Protein AF-A0A953VYT0-F1 (afdb_monomer_lite)

pLDDT: mean 89.46, std 11.19, range [46.03, 98.38]

Foldseek 3Di:
DDDDDDPPDPPDCPDPVVVCCVVCVVVVVCCVVVVCCVPPVVVVVVVVVVVLVVLLVVLVVLLVQLLVLLVQLLVLLVQLLVLVVVVVVHPDDPVSVVVNVVSVVSNVVSVVSNVVSLVVSVVRADPVLNVLSVVVVVVVVVQVPDDSVPHDDSVVSVVSSVSNSVRSVVRSVVSD

Radius of gyration: 32.94 Å; chains: 1; bounding box: 68×36×97 Å

Structure (mmCIF, N/CA/C/O backbone):
data_AF-A0A953VYT0-F1
#
_entry.id   AF-A0A953VYT0-F1
#
loop_
_atom_site.group_PDB
_atom_site.id
_atom_site.type_symbol
_atom_site.label_atom_id
_atom_site.label_alt_id
_atom_site.label_comp_id
_atom_site.label_asym_id
_atom_site.label_entity_id
_atom_site.label_seq_id
_atom_site.pdbx_PDB_ins_code
_atom_site.Cartn_x
_atom_site.Cartn_y
_atom_site.Cartn_z
_atom_site.occupancy
_atom_site.B_iso_or_equiv
_atom_site.auth_seq_id
_atom_site.auth_comp_id
_atom_site.auth_asym_id
_atom_site.auth_atom_id
_atom_site.pdbx_PDB_model_num
ATOM 1 N N . MET A 1 1 ? 36.308 -25.603 -60.222 1.00 51.22 1 MET A N 1
ATOM 2 C CA . MET A 1 1 ? 37.208 -24.746 -59.423 1.00 51.22 1 MET A CA 1
ATOM 3 C C . MET A 1 1 ? 37.710 -23.611 -60.312 1.00 51.22 1 MET A C 1
ATOM 5 O O . MET A 1 1 ? 38.789 -23.740 -60.851 1.00 51.22 1 MET A O 1
ATOM 9 N N . LEU A 1 2 ? 36.908 -22.563 -60.542 1.00 47.50 2 LEU A N 1
ATOM 10 C CA . LEU A 1 2 ? 37.301 -21.334 -61.260 1.00 47.50 2 LEU A CA 1
ATOM 11 C C . LEU A 1 2 ? 36.278 -20.230 -60.933 1.00 47.50 2 LEU A C 1
ATOM 13 O O . LEU A 1 2 ? 35.303 -20.047 -61.650 1.00 47.50 2 LEU A O 1
ATOM 17 N N . LEU A 1 3 ? 36.463 -19.558 -59.799 1.00 46.03 3 LEU A N 1
ATOM 18 C CA . LEU A 1 3 ? 35.840 -18.264 -59.494 1.00 46.03 3 LEU A CA 1
ATOM 19 C C . LEU A 1 3 ? 36.667 -17.585 -58.389 1.00 46.03 3 LEU A C 1
ATOM 21 O O . LEU A 1 3 ? 36.334 -17.677 -57.211 1.00 46.03 3 LEU A O 1
ATOM 25 N N . PRO A 1 4 ? 37.829 -17.022 -58.762 1.00 52.03 4 PRO A N 1
ATOM 26 C CA . PRO A 1 4 ? 38.182 -15.709 -58.226 1.00 52.03 4 PRO A CA 1
ATOM 27 C C . PRO A 1 4 ? 38.984 -14.901 -59.260 1.00 52.03 4 PRO A C 1
ATOM 29 O O . PRO A 1 4 ? 40.194 -15.070 -59.343 1.00 52.03 4 PRO A O 1
ATOM 32 N N . LEU A 1 5 ? 38.352 -14.061 -60.093 1.00 49.97 5 LEU A N 1
ATOM 33 C CA . LEU A 1 5 ? 39.139 -13.141 -60.943 1.00 49.97 5 LEU A CA 1
ATOM 34 C C . LEU A 1 5 ? 38.396 -11.919 -61.512 1.00 49.97 5 LEU A C 1
ATOM 36 O O . LEU A 1 5 ? 38.852 -11.340 -62.489 1.00 49.97 5 LEU A O 1
ATOM 40 N N . ILE A 1 6 ? 37.255 -11.512 -60.942 1.00 55.00 6 ILE A N 1
ATOM 41 C CA . ILE A 1 6 ? 36.493 -10.351 -61.462 1.00 55.00 6 ILE A CA 1
ATOM 42 C C . ILE A 1 6 ? 36.450 -9.171 -60.470 1.00 55.00 6 ILE A C 1
ATOM 44 O O . ILE A 1 6 ? 35.968 -8.100 -60.815 1.00 55.00 6 ILE A O 1
ATOM 48 N N . LEU A 1 7 ? 37.010 -9.298 -59.262 1.00 54.09 7 LEU A N 1
ATOM 49 C CA . LEU A 1 7 ? 36.904 -8.242 -58.241 1.00 54.09 7 LEU A CA 1
ATOM 50 C C . LEU A 1 7 ? 38.126 -7.317 -58.091 1.00 54.09 7 LEU A C 1
ATOM 52 O O . LEU A 1 7 ? 38.018 -6.349 -57.348 1.00 54.09 7 LEU A O 1
ATOM 56 N N . ASP A 1 8 ? 39.225 -7.537 -58.822 1.00 53.19 8 ASP A N 1
ATOM 57 C CA . ASP A 1 8 ? 40.474 -6.768 -58.630 1.00 53.19 8 ASP A CA 1
ATOM 58 C C . ASP A 1 8 ? 40.793 -5.742 -59.736 1.00 53.19 8 ASP A C 1
ATOM 60 O O . ASP A 1 8 ? 41.865 -5.136 -59.727 1.00 53.19 8 ASP A O 1
ATOM 64 N N . ALA A 1 9 ? 39.894 -5.497 -60.697 1.00 60.97 9 ALA A N 1
ATOM 65 C CA . ALA A 1 9 ? 40.104 -4.418 -61.666 1.00 60.97 9 ALA A CA 1
ATOM 66 C C . ALA A 1 9 ? 39.813 -3.055 -61.000 1.00 60.97 9 ALA A C 1
ATOM 68 O O . ALA A 1 9 ? 38.681 -2.843 -60.554 1.00 60.97 9 ALA A O 1
ATOM 69 N N . PRO A 1 10 ? 40.784 -2.119 -60.920 1.00 61.72 10 PRO A N 1
ATOM 70 C CA . PRO A 1 10 ? 40.537 -0.796 -60.362 1.00 61.72 10 PRO A CA 1
ATOM 71 C C . PRO A 1 10 ? 39.497 -0.082 -61.229 1.00 61.72 10 PRO A C 1
ATOM 73 O O . PRO A 1 10 ? 39.717 0.153 -62.416 1.00 61.72 10 PRO A O 1
ATOM 76 N N . LEU A 1 11 ? 38.339 0.216 -60.639 1.00 65.94 11 LEU A N 1
ATOM 77 C CA . LEU A 1 11 ? 37.286 0.992 -61.287 1.00 65.94 11 LEU A CA 1
ATOM 78 C C . LEU A 1 11 ? 37.846 2.360 -61.692 1.00 65.94 11 LEU A C 1
ATOM 80 O O . LEU A 1 11 ? 38.361 3.090 -60.845 1.00 65.94 11 LEU A O 1
ATOM 84 N N . ASP A 1 12 ? 37.726 2.692 -62.978 1.00 77.56 12 ASP A N 1
ATOM 85 C CA . ASP A 1 12 ? 38.115 3.992 -63.520 1.00 77.56 12 ASP A CA 1
ATOM 86 C C . ASP A 1 12 ? 37.333 5.104 -62.785 1.00 77.56 12 ASP A C 1
ATOM 88 O O . ASP A 1 12 ? 36.090 5.084 -62.793 1.00 77.56 12 ASP A O 1
ATOM 92 N N . PRO A 1 13 ? 38.022 6.034 -62.091 1.00 71.25 13 PRO A N 1
ATOM 93 C CA . PRO A 1 13 ? 37.385 7.047 -61.254 1.00 71.25 13 PRO A CA 1
ATOM 94 C C . PRO A 1 13 ? 36.420 7.949 -62.028 1.00 71.25 13 PRO A C 1
ATOM 96 O O . PRO A 1 13 ? 35.448 8.411 -61.425 1.00 71.25 13 PRO A O 1
ATOM 99 N N . ASP A 1 14 ? 36.618 8.110 -63.339 1.00 78.81 14 ASP A N 1
ATOM 100 C CA . ASP A 1 14 ? 35.801 8.965 -64.206 1.00 78.81 14 ASP A CA 1
ATOM 101 C C . ASP A 1 14 ? 34.734 8.189 -64.999 1.00 78.81 14 ASP A C 1
ATOM 103 O O . ASP A 1 14 ? 34.046 8.747 -65.859 1.00 78.81 14 ASP A O 1
ATOM 107 N N . SER A 1 15 ? 34.539 6.899 -64.703 1.00 80.75 15 SER A N 1
ATOM 108 C CA . SER A 1 15 ? 33.465 6.132 -65.331 1.00 80.75 15 SER A CA 1
ATOM 109 C C . SER A 1 15 ? 32.075 6.698 -64.960 1.00 80.75 15 SER A C 1
ATOM 111 O O . SER A 1 15 ? 31.823 7.093 -63.819 1.00 80.75 15 SER A O 1
ATOM 113 N N . PRO A 1 16 ? 31.094 6.691 -65.879 1.00 77.69 16 PRO A N 1
ATOM 114 C CA . PRO A 1 16 ? 29.730 7.139 -65.573 1.00 77.69 16 PRO A CA 1
ATOM 115 C C . PRO A 1 16 ? 29.102 6.397 -64.380 1.00 77.69 16 PRO A C 1
ATOM 117 O O . PRO A 1 16 ? 28.278 6.948 -63.649 1.00 77.69 16 PRO A O 1
ATOM 120 N N . LEU A 1 17 ? 29.523 5.147 -64.164 1.00 76.69 17 LEU A N 1
ATOM 121 C CA . LEU A 1 17 ? 29.056 4.278 -63.089 1.00 76.69 17 LEU A CA 1
ATOM 122 C C . LEU A 1 17 ? 29.674 4.669 -61.732 1.00 76.69 17 LEU A C 1
ATOM 124 O O . LEU A 1 17 ? 28.945 4.736 -60.740 1.00 76.69 17 LEU A O 1
ATOM 128 N N . SER A 1 18 ? 30.969 5.013 -61.680 1.00 78.12 18 SER A N 1
ATOM 129 C CA . SER A 1 18 ? 31.607 5.535 -60.458 1.00 78.12 18 SER A CA 1
ATOM 130 C C . SER A 1 18 ? 31.021 6.892 -60.056 1.00 78.12 18 SER A C 1
ATOM 132 O O . SER A 1 18 ? 30.722 7.099 -58.877 1.00 78.12 18 SER A O 1
ATOM 134 N N . LEU A 1 19 ? 30.766 7.783 -61.021 1.00 77.38 19 LEU A N 1
ATOM 135 C CA . LEU A 1 19 ? 30.108 9.073 -60.785 1.00 77.38 19 LEU A CA 1
ATOM 136 C C . LEU A 1 19 ? 28.667 8.900 -60.274 1.00 77.38 19 LEU A C 1
ATOM 138 O O . LEU A 1 19 ? 28.272 9.571 -59.316 1.00 77.38 19 LEU A O 1
ATOM 142 N N . MET A 1 20 ? 27.893 7.959 -60.831 1.00 79.25 20 MET A N 1
ATOM 143 C CA . MET A 1 20 ? 26.548 7.642 -60.331 1.00 79.25 20 MET A CA 1
ATOM 144 C C . MET A 1 20 ? 26.567 7.118 -58.894 1.00 79.25 20 MET A C 1
ATOM 146 O O . MET A 1 20 ? 25.809 7.616 -58.063 1.00 79.25 20 MET A O 1
ATOM 150 N N . ILE A 1 21 ? 27.433 6.152 -58.571 1.00 80.31 21 ILE A N 1
ATOM 151 C CA . ILE A 1 21 ? 27.530 5.600 -57.210 1.00 80.31 21 ILE A CA 1
ATOM 152 C C . ILE A 1 21 ? 27.973 6.682 -56.220 1.00 80.31 21 ILE A C 1
ATOM 154 O O . ILE A 1 21 ? 27.437 6.761 -55.115 1.00 80.31 21 ILE A O 1
ATOM 158 N N . ARG A 1 22 ? 28.900 7.562 -56.611 1.00 80.62 22 ARG A N 1
ATOM 159 C CA . ARG A 1 22 ? 29.403 8.630 -55.739 1.00 80.62 22 ARG A CA 1
ATOM 160 C C . ARG A 1 22 ? 28.341 9.685 -55.414 1.00 80.62 22 ARG A C 1
ATOM 162 O O . ARG A 1 22 ? 28.324 10.184 -54.291 1.00 80.62 22 ARG A O 1
ATOM 169 N N . HIS A 1 23 ? 27.448 10.003 -56.353 1.00 82.88 23 HIS A N 1
ATOM 170 C CA . HIS A 1 23 ? 26.409 11.022 -56.154 1.00 82.88 23 HIS A CA 1
ATOM 171 C C . HIS A 1 23 ? 25.074 10.470 -55.627 1.00 82.88 23 HIS A C 1
ATOM 173 O O . HIS A 1 23 ? 24.434 11.122 -54.805 1.00 82.88 23 HIS A O 1
ATOM 179 N N . TRP A 1 24 ? 24.664 9.269 -56.044 1.00 81.06 24 TRP A N 1
ATOM 180 C CA . TRP A 1 24 ? 23.383 8.657 -55.654 1.00 81.06 24 TRP A CA 1
ATOM 181 C C . TRP A 1 24 ? 23.508 7.607 -54.547 1.00 81.06 24 TRP A C 1
ATOM 183 O O . TRP A 1 24 ? 22.515 7.277 -53.898 1.00 81.06 24 TRP A O 1
ATOM 193 N N . GLY A 1 25 ? 24.720 7.117 -54.279 1.00 80.25 25 GLY A N 1
ATOM 194 C CA . GLY A 1 25 ? 24.998 6.172 -53.200 1.00 80.25 25 GLY A CA 1
ATOM 195 C C . GLY A 1 25 ? 24.609 6.699 -51.815 1.00 80.25 25 GLY A C 1
ATOM 196 O O . GLY A 1 25 ? 23.830 6.029 -51.138 1.00 80.25 25 GLY A O 1
ATOM 197 N N . PRO A 1 26 ? 25.067 7.891 -51.377 1.00 87.62 26 PRO A N 1
ATOM 198 C CA . PRO A 1 26 ? 24.750 8.389 -50.035 1.00 87.62 26 PRO A CA 1
ATOM 199 C C . PRO A 1 26 ? 23.239 8.572 -49.769 1.00 87.62 26 PRO A C 1
ATOM 201 O O . PRO A 1 26 ? 22.777 8.138 -48.707 1.00 87.62 26 PRO A O 1
ATOM 204 N N . PRO A 1 27 ? 22.433 9.117 -50.708 1.00 87.06 27 PRO A N 1
ATOM 205 C CA . PRO A 1 27 ? 20.974 9.138 -50.579 1.00 87.06 27 PRO A CA 1
ATOM 206 C C . PRO A 1 27 ? 20.339 7.743 -50.501 1.00 87.06 27 PRO A C 1
ATOM 208 O O . PRO A 1 27 ? 19.498 7.509 -49.636 1.00 87.06 27 PRO A O 1
ATOM 211 N N . LEU A 1 28 ? 20.750 6.796 -51.354 1.00 83.75 28 LEU A N 1
ATOM 212 C CA . LEU A 1 28 ? 20.203 5.432 -51.349 1.00 83.75 28 LEU A CA 1
ATOM 213 C C . LEU A 1 28 ? 20.537 4.682 -50.055 1.00 83.75 28 LEU A C 1
ATOM 215 O O . LEU A 1 28 ? 19.662 4.037 -49.480 1.00 83.75 28 LEU A O 1
ATOM 219 N N . ILE A 1 29 ? 21.771 4.814 -49.559 1.00 83.50 29 ILE A N 1
ATOM 220 C CA . ILE A 1 29 ? 22.182 4.260 -48.262 1.00 83.50 29 ILE A CA 1
ATOM 221 C C . ILE A 1 29 ? 21.336 4.876 -47.145 1.00 83.50 29 ILE A C 1
ATOM 223 O O . ILE A 1 29 ? 20.831 4.148 -46.296 1.00 83.50 29 ILE A O 1
ATOM 227 N N . SER A 1 30 ? 21.105 6.191 -47.172 1.00 88.06 30 SER A N 1
ATOM 228 C CA . SER A 1 30 ? 20.254 6.873 -46.187 1.00 88.06 30 SER A CA 1
ATOM 229 C C . SER A 1 30 ? 18.807 6.374 -46.211 1.00 88.06 30 SER A C 1
ATOM 231 O O . SER A 1 30 ? 18.227 6.156 -45.151 1.00 88.06 30 SER A O 1
ATOM 233 N N . ILE A 1 31 ? 18.228 6.140 -47.394 1.00 88.94 31 ILE A N 1
ATOM 234 C CA . ILE A 1 31 ? 16.868 5.594 -47.535 1.00 88.94 31 ILE A CA 1
ATOM 235 C C . ILE A 1 31 ? 16.802 4.154 -47.025 1.00 88.94 31 ILE A C 1
ATOM 237 O O . ILE A 1 31 ? 15.869 3.810 -46.306 1.00 88.94 31 ILE A O 1
ATOM 241 N N . LEU A 1 32 ? 17.787 3.315 -47.354 1.00 84.44 32 LEU A N 1
ATOM 242 C CA . LEU A 1 32 ? 17.827 1.923 -46.897 1.00 84.44 32 LEU A CA 1
ATOM 243 C C . LEU A 1 32 ? 18.012 1.832 -45.378 1.00 84.44 32 LEU A C 1
ATOM 245 O O . LEU A 1 32 ? 17.270 1.113 -44.711 1.00 84.44 32 LEU A O 1
ATOM 249 N N . VAL A 1 33 ? 18.955 2.594 -44.818 1.00 86.50 33 VAL A N 1
ATOM 250 C CA . VAL A 1 33 ? 19.209 2.639 -43.370 1.00 86.50 33 VAL A CA 1
ATOM 251 C C . VAL A 1 33 ? 18.023 3.261 -42.632 1.00 86.50 33 VAL A C 1
ATOM 253 O O . VAL A 1 33 ? 17.572 2.713 -41.628 1.00 86.50 33 VAL A O 1
ATOM 256 N N . GLY A 1 34 ? 17.466 4.359 -43.147 1.00 86.38 34 GLY A N 1
ATOM 257 C CA . GLY A 1 34 ? 16.281 5.012 -42.591 1.00 86.38 34 GLY A CA 1
ATOM 258 C C . GLY A 1 34 ? 15.038 4.123 -42.657 1.00 86.38 34 GLY A C 1
ATOM 259 O O . GLY A 1 34 ? 14.306 4.020 -41.676 1.00 86.38 34 GLY A O 1
ATOM 260 N N . GLY A 1 35 ? 14.837 3.414 -43.769 1.00 88.25 35 GLY A N 1
ATOM 261 C CA . GLY A 1 35 ? 13.756 2.447 -43.950 1.00 88.25 35 GLY A CA 1
ATOM 262 C C . GLY A 1 35 ? 13.882 1.247 -43.013 1.00 88.25 35 GLY A C 1
ATOM 263 O O . GLY A 1 35 ? 12.893 0.846 -42.398 1.00 88.25 35 GLY A O 1
ATOM 264 N N . LEU A 1 36 ? 15.092 0.709 -42.825 1.00 86.69 36 LEU A N 1
ATOM 265 C CA . LEU A 1 36 ? 15.351 -0.367 -41.862 1.00 86.69 36 LEU A CA 1
ATOM 266 C C . LEU A 1 36 ? 15.118 0.102 -40.418 1.00 86.69 36 LEU A C 1
ATOM 268 O O . LEU A 1 36 ? 14.496 -0.605 -39.624 1.00 86.69 36 LEU A O 1
ATOM 272 N N . PHE A 1 37 ? 15.569 1.311 -40.076 1.00 87.25 37 PHE A N 1
ATOM 273 C CA . PHE A 1 37 ? 15.328 1.896 -38.761 1.00 87.25 37 PHE A CA 1
ATOM 274 C C . PHE A 1 37 ? 13.828 2.087 -38.501 1.00 87.25 37 PHE A C 1
ATOM 276 O O . PHE A 1 37 ? 13.327 1.630 -37.474 1.00 87.25 37 PHE A O 1
ATOM 283 N N . ALA A 1 38 ? 13.102 2.691 -39.445 1.00 88.06 38 ALA A N 1
ATOM 284 C CA . ALA A 1 38 ? 11.669 2.951 -39.329 1.00 88.06 38 ALA A CA 1
ATOM 285 C C . ALA A 1 38 ? 10.826 1.666 -39.273 1.00 88.06 38 ALA A C 1
ATOM 287 O O . ALA A 1 38 ? 9.815 1.633 -38.577 1.00 88.06 38 ALA A O 1
ATOM 288 N N . SER A 1 39 ? 11.237 0.606 -39.975 1.00 89.94 39 SER A N 1
ATOM 289 C CA . SER A 1 39 ? 10.478 -0.650 -40.039 1.00 89.94 39 SER A CA 1
ATOM 290 C C . SER A 1 39 ? 10.796 -1.636 -38.914 1.00 89.94 39 SER A C 1
ATOM 292 O O . SER A 1 39 ? 9.914 -2.395 -38.522 1.00 89.94 39 SER A O 1
ATOM 294 N N . VAL A 1 40 ? 12.022 -1.644 -38.376 1.00 89.56 40 VAL A N 1
ATOM 295 C CA . VAL A 1 40 ? 12.451 -2.673 -37.408 1.00 89.56 40 VAL A CA 1
ATOM 296 C C . VAL A 1 40 ? 12.798 -2.092 -36.042 1.00 89.56 40 VAL A C 1
ATOM 298 O O . VAL A 1 40 ? 12.347 -2.612 -35.020 1.00 89.56 40 VAL A O 1
ATOM 301 N N . LEU A 1 41 ? 13.612 -1.037 -35.996 1.00 87.81 41 LEU A N 1
ATOM 302 C CA . LEU A 1 41 ? 14.120 -0.501 -34.729 1.00 87.81 41 LEU A CA 1
ATOM 303 C C . LEU A 1 41 ? 13.089 0.389 -34.037 1.00 87.81 41 LEU A C 1
ATOM 305 O O . LEU A 1 41 ? 12.874 0.247 -32.833 1.00 87.81 41 LEU A O 1
ATOM 309 N N . PHE A 1 42 ? 12.413 1.252 -34.796 1.00 90.69 42 PHE A N 1
ATOM 310 C CA . PHE A 1 42 ? 11.424 2.178 -34.258 1.00 90.69 42 PHE A CA 1
ATOM 311 C C . PHE A 1 42 ? 10.223 1.468 -33.605 1.00 90.69 42 PHE A C 1
ATOM 313 O O . PHE A 1 42 ? 9.934 1.794 -32.453 1.00 90.69 42 PHE A O 1
ATOM 320 N N . PRO A 1 43 ? 9.581 0.447 -34.216 1.00 92.56 43 PRO A N 1
ATOM 321 C CA . PRO A 1 43 ? 8.464 -0.249 -33.576 1.00 92.56 43 PRO A CA 1
ATOM 322 C C . PRO A 1 43 ? 8.875 -0.963 -32.286 1.00 92.56 43 PRO A C 1
ATOM 324 O O . PRO A 1 43 ? 8.180 -0.867 -31.282 1.00 92.56 43 PRO A O 1
ATOM 327 N N . ARG A 1 44 ? 10.049 -1.611 -32.263 1.00 92.81 44 ARG A N 1
ATOM 328 C CA . ARG A 1 44 ? 10.565 -2.287 -31.058 1.00 92.81 44 ARG A CA 1
ATOM 329 C C . ARG A 1 44 ? 10.859 -1.314 -29.923 1.00 92.81 44 ARG A C 1
ATOM 331 O O . ARG A 1 44 ? 10.564 -1.612 -28.768 1.00 92.81 44 ARG A O 1
ATOM 338 N N . TRP A 1 45 ? 11.438 -0.160 -30.250 1.00 92.38 45 TRP A N 1
ATOM 339 C CA . TRP A 1 45 ? 11.671 0.907 -29.282 1.00 92.38 45 TRP A CA 1
ATOM 340 C C . TRP A 1 45 ? 10.352 1.506 -28.772 1.00 92.38 45 TRP A C 1
ATOM 342 O O . TRP A 1 45 ? 10.199 1.739 -27.575 1.00 92.38 45 TRP A O 1
ATOM 352 N N . GLN A 1 46 ? 9.366 1.695 -29.650 1.00 94.25 46 GLN A N 1
ATOM 353 C CA . GLN A 1 46 ? 8.043 2.177 -29.263 1.00 94.25 46 GLN A CA 1
ATOM 354 C C . GLN A 1 46 ? 7.306 1.162 -28.375 1.00 94.25 46 GLN A C 1
ATOM 356 O O . GLN A 1 46 ? 6.699 1.546 -27.376 1.00 94.25 46 GLN A O 1
ATOM 361 N N . GLU A 1 47 ? 7.375 -0.133 -28.684 1.00 94.00 47 GLU A N 1
ATOM 362 C CA . GLU A 1 47 ? 6.803 -1.200 -27.857 1.00 94.00 47 GLU A CA 1
ATOM 363 C C . GLU A 1 47 ? 7.451 -1.268 -26.472 1.00 94.00 47 GLU A C 1
ATOM 365 O O . GLU A 1 47 ? 6.747 -1.377 -25.470 1.00 94.00 47 GLU A O 1
ATOM 370 N N . SER A 1 48 ? 8.781 -1.186 -26.383 1.00 91.25 48 SER A N 1
ATOM 371 C CA . SER A 1 48 ? 9.454 -1.197 -25.082 1.00 91.25 48 SER A CA 1
ATOM 372 C C . SER A 1 48 ? 9.090 0.040 -24.264 1.00 91.25 48 SER A C 1
ATOM 374 O O . SER A 1 48 ? 8.713 -0.088 -23.100 1.00 91.25 48 SER A O 1
ATOM 376 N N . TRP A 1 49 ? 9.090 1.222 -24.884 1.00 92.19 49 TRP A N 1
ATOM 377 C CA . TRP A 1 49 ? 8.723 2.468 -24.218 1.00 92.19 49 TRP A CA 1
ATOM 378 C C . TRP A 1 49 ? 7.264 2.481 -23.746 1.00 92.19 49 TRP A C 1
ATOM 380 O O . TRP A 1 49 ? 6.981 2.877 -22.615 1.00 92.19 49 TRP A O 1
ATOM 390 N N . THR A 1 50 ? 6.329 2.010 -24.577 1.00 93.81 50 THR A N 1
ATOM 391 C CA . THR A 1 50 ? 4.906 1.919 -24.206 1.00 93.81 50 THR A CA 1
ATOM 392 C C . THR A 1 50 ? 4.673 0.919 -23.078 1.00 93.81 50 THR A C 1
ATOM 394 O O . THR A 1 50 ? 3.916 1.231 -22.159 1.00 93.81 50 THR A O 1
ATOM 397 N N . ARG A 1 51 ? 5.363 -0.230 -23.075 1.00 89.69 51 ARG A N 1
ATOM 398 C CA . ARG A 1 51 ? 5.308 -1.202 -21.968 1.00 89.69 51 ARG A CA 1
ATOM 399 C C . ARG A 1 51 ? 5.832 -0.611 -20.662 1.00 89.69 51 ARG A C 1
ATOM 401 O O . ARG A 1 51 ? 5.153 -0.721 -19.643 1.00 89.69 51 ARG A O 1
ATOM 408 N N . THR A 1 52 ? 6.992 0.049 -20.687 1.00 89.06 52 THR A N 1
ATOM 409 C CA . THR A 1 52 ? 7.547 0.714 -19.497 1.00 89.06 52 THR A CA 1
ATOM 410 C C . THR A 1 52 ? 6.594 1.789 -18.983 1.00 89.06 52 THR A C 1
ATOM 412 O O . THR A 1 52 ? 6.274 1.812 -17.798 1.00 89.06 52 THR A O 1
ATOM 415 N N . ARG A 1 53 ? 6.056 2.630 -19.875 1.00 91.19 53 ARG A N 1
ATOM 416 C CA . ARG A 1 53 ? 5.101 3.679 -19.502 1.00 91.19 53 ARG A CA 1
ATOM 417 C C . ARG A 1 53 ? 3.822 3.111 -18.882 1.00 91.19 53 ARG A C 1
ATOM 419 O O . ARG A 1 53 ? 3.375 3.631 -17.863 1.00 91.19 53 ARG A O 1
ATOM 426 N N . ALA A 1 54 ? 3.253 2.057 -19.469 1.00 91.25 54 ALA A N 1
ATOM 427 C CA . ALA A 1 54 ? 2.062 1.398 -18.938 1.00 91.25 54 ALA A CA 1
ATOM 428 C C . ALA A 1 54 ? 2.323 0.810 -17.544 1.00 91.25 54 ALA A C 1
ATOM 430 O O . ALA A 1 54 ? 1.524 1.013 -16.632 1.00 91.25 54 ALA A O 1
ATOM 431 N N . ARG A 1 55 ? 3.476 0.156 -17.346 1.00 90.06 55 ARG A N 1
ATOM 432 C CA . ARG A 1 55 ? 3.884 -0.364 -16.034 1.00 90.06 55 ARG A CA 1
ATOM 433 C C . ARG A 1 55 ? 3.991 0.749 -14.992 1.00 90.06 55 ARG A C 1
ATOM 435 O O . ARG A 1 55 ? 3.416 0.613 -13.916 1.00 90.06 55 ARG A O 1
ATOM 442 N N . SER A 1 56 ? 4.676 1.851 -15.305 1.00 90.81 56 SER A N 1
ATOM 443 C CA . SER A 1 56 ? 4.813 2.980 -14.374 1.00 90.81 56 SER A CA 1
ATOM 444 C C . SER A 1 56 ? 3.465 3.627 -14.047 1.00 90.81 56 SER A C 1
ATOM 446 O O . SER A 1 56 ? 3.219 3.980 -12.896 1.00 90.81 56 SER A O 1
ATOM 448 N N . GLN A 1 57 ? 2.573 3.751 -15.035 1.00 93.81 57 GLN A N 1
ATOM 449 C CA . GLN A 1 57 ? 1.230 4.292 -14.828 1.00 93.81 57 GLN A CA 1
ATOM 450 C C . GLN A 1 57 ? 0.401 3.402 -13.893 1.00 93.81 57 GLN A C 1
ATOM 452 O O . GLN A 1 57 ? -0.174 3.909 -12.932 1.00 93.81 57 GLN A O 1
ATOM 457 N N . HIS A 1 58 ? 0.396 2.086 -14.114 1.00 94.62 58 HIS A N 1
ATOM 458 C CA . HIS A 1 58 ? -0.284 1.151 -13.215 1.00 94.62 58 HIS A CA 1
ATOM 459 C C . HIS A 1 58 ? 0.350 1.104 -11.820 1.00 94.62 58 HIS A C 1
ATOM 461 O O . HIS A 1 58 ? -0.367 0.995 -10.829 1.00 94.62 58 HIS A O 1
ATOM 467 N N . GLY A 1 59 ? 1.675 1.239 -11.710 1.00 94.00 59 GLY A N 1
ATOM 468 C CA . GLY A 1 59 ? 2.356 1.349 -10.417 1.00 94.00 59 GLY A CA 1
ATOM 469 C C . GLY A 1 59 ? 1.937 2.599 -9.631 1.00 94.00 59 GLY A C 1
ATOM 470 O O . GLY A 1 59 ? 1.737 2.535 -8.415 1.00 94.00 59 GLY A O 1
ATOM 471 N N . LEU A 1 60 ? 1.744 3.730 -10.317 1.00 95.19 60 LEU A N 1
ATOM 472 C CA . LEU A 1 60 ? 1.248 4.965 -9.708 1.00 95.19 60 LEU A CA 1
ATOM 473 C C . LEU A 1 60 ? -0.209 4.822 -9.247 1.00 95.19 60 LEU A C 1
ATOM 475 O O . LEU A 1 60 ? -0.504 5.103 -8.088 1.00 95.19 60 LEU A O 1
ATOM 479 N N . GLU A 1 61 ? -1.081 4.295 -10.106 1.00 96.25 61 GLU A N 1
ATOM 480 C CA . GLU A 1 61 ? -2.479 3.999 -9.765 1.00 96.25 61 GLU A CA 1
ATOM 481 C C . GLU A 1 61 ? -2.574 3.049 -8.557 1.00 96.25 61 GLU A C 1
ATOM 483 O O . GLU A 1 61 ? -3.328 3.283 -7.612 1.00 96.25 61 GLU A O 1
ATOM 488 N N . MET A 1 62 ? -1.747 2.000 -8.531 1.00 97.00 62 MET A N 1
ATOM 489 C CA . MET A 1 62 ? -1.678 1.068 -7.406 1.00 97.00 62 MET A CA 1
ATOM 490 C C . MET A 1 62 ? -1.219 1.757 -6.115 1.00 97.00 62 MET A C 1
ATOM 492 O O . MET A 1 62 ? -1.750 1.479 -5.041 1.00 97.00 62 MET A O 1
ATOM 496 N N . THR A 1 63 ? -0.264 2.686 -6.208 1.00 96.75 63 THR A N 1
ATOM 497 C CA . THR A 1 63 ? 0.207 3.470 -5.057 1.00 96.75 63 THR A CA 1
ATOM 498 C C . THR A 1 63 ? -0.908 4.343 -4.481 1.00 96.75 63 THR A C 1
ATOM 500 O O . THR A 1 63 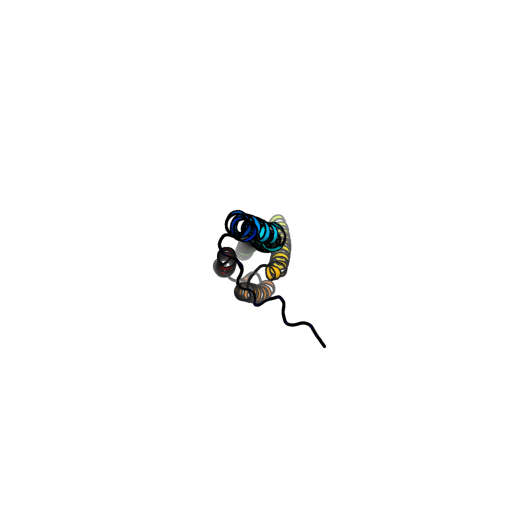? -1.074 4.399 -3.261 1.00 96.75 63 THR A O 1
ATOM 503 N N . GLU A 1 64 ? -1.694 5.002 -5.334 1.00 97.12 64 GLU A N 1
ATOM 504 C CA . GLU A 1 64 ? -2.837 5.825 -4.918 1.00 97.12 64 GLU A CA 1
ATOM 505 C C . GLU A 1 64 ? -3.932 4.980 -4.259 1.00 97.12 64 GLU A C 1
ATOM 507 O O . GLU A 1 64 ? -4.416 5.321 -3.174 1.00 97.12 64 GLU A O 1
ATOM 512 N N . ASN A 1 65 ? -4.256 3.830 -4.855 1.00 97.94 65 ASN A N 1
ATOM 513 C CA . ASN A 1 65 ? -5.220 2.881 -4.301 1.00 97.94 65 ASN A CA 1
ATOM 514 C C . ASN A 1 65 ? -4.777 2.357 -2.928 1.00 97.94 65 ASN A C 1
ATOM 516 O O . ASN A 1 65 ? -5.570 2.353 -1.983 1.00 97.94 65 ASN A O 1
ATOM 520 N N . LEU A 1 66 ? -3.501 1.983 -2.776 1.00 97.69 66 LEU A N 1
ATOM 521 C CA . LEU A 1 66 ? -2.931 1.574 -1.490 1.00 97.69 66 LEU A CA 1
ATOM 522 C C . LEU A 1 66 ? -2.995 2.699 -0.453 1.00 97.69 66 LEU A C 1
ATOM 524 O O . LEU A 1 66 ? -3.385 2.453 0.687 1.00 97.69 66 LEU A O 1
ATOM 528 N N . ALA A 1 67 ? -2.654 3.934 -0.828 1.00 97.19 67 ALA A N 1
ATOM 529 C CA . ALA A 1 67 ? -2.705 5.086 0.072 1.00 97.19 67 ALA A CA 1
ATOM 530 C C . ALA A 1 67 ? -4.133 5.369 0.574 1.00 97.19 67 ALA A C 1
ATOM 532 O O . ALA A 1 67 ? -4.345 5.613 1.770 1.00 97.19 67 ALA A O 1
ATOM 533 N N . SER A 1 68 ? -5.109 5.300 -0.336 1.00 98.00 68 SER A N 1
ATOM 534 C CA . SER A 1 68 ? -6.532 5.453 -0.031 1.00 98.00 68 SER A CA 1
ATOM 535 C C . SER A 1 68 ? -7.020 4.341 0.901 1.00 98.00 68 SER A C 1
ATOM 537 O O . SER A 1 68 ? -7.563 4.619 1.974 1.00 98.00 68 SER A O 1
ATOM 539 N N . SER A 1 69 ? -6.724 3.079 0.568 1.00 98.06 69 SER A N 1
ATOM 540 C CA . SER A 1 69 ? -7.125 1.920 1.372 1.00 98.06 69 SER A CA 1
ATOM 541 C C . SER A 1 69 ? -6.481 1.914 2.759 1.00 98.06 69 SER A C 1
ATOM 543 O O . SER A 1 69 ? -7.142 1.568 3.737 1.00 98.06 69 SER A O 1
ATOM 545 N N . PHE A 1 70 ? -5.223 2.352 2.881 1.00 97.00 70 PHE A N 1
ATOM 546 C CA . PHE A 1 70 ? -4.582 2.564 4.180 1.00 97.00 70 PHE A CA 1
ATOM 547 C C . PHE A 1 70 ? -5.353 3.583 5.012 1.00 97.00 70 PHE A C 1
ATOM 549 O O . PHE A 1 70 ? -5.665 3.329 6.170 1.00 97.00 70 PHE A O 1
ATOM 556 N N . SER A 1 71 ? -5.692 4.728 4.423 1.00 96.69 71 SER A N 1
ATOM 557 C CA . SER A 1 71 ? -6.410 5.795 5.127 1.00 96.69 71 SER A CA 1
ATOM 558 C C . SER A 1 71 ? -7.793 5.333 5.601 1.00 96.69 71 SER A C 1
ATOM 560 O O . SER A 1 71 ? -8.188 5.638 6.729 1.00 96.69 71 SER A O 1
ATOM 562 N N . ALA A 1 72 ? -8.500 4.543 4.786 1.00 97.62 72 ALA A N 1
ATOM 563 C CA . ALA A 1 72 ? -9.770 3.928 5.165 1.00 97.62 72 ALA A CA 1
ATOM 564 C C . ALA A 1 72 ? -9.598 2.946 6.337 1.00 97.62 72 ALA A C 1
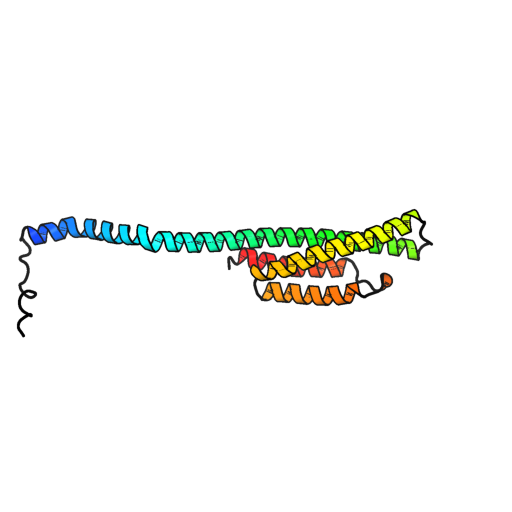ATOM 566 O O . ALA A 1 72 ? -10.339 3.016 7.319 1.00 97.62 72 ALA A O 1
ATOM 567 N N . TYR A 1 73 ? -8.574 2.092 6.279 1.00 96.56 73 TYR A N 1
ATOM 568 C CA . TYR A 1 73 ? -8.274 1.128 7.334 1.00 96.56 73 TYR A CA 1
ATOM 569 C C . TYR A 1 73 ? -7.904 1.803 8.663 1.00 96.56 73 TYR A C 1
ATOM 571 O O . TYR A 1 73 ? -8.456 1.459 9.708 1.00 96.56 73 TYR A O 1
ATOM 579 N N . LEU A 1 74 ? -7.055 2.836 8.628 1.00 95.31 74 LEU A N 1
ATOM 580 C CA . LEU A 1 74 ? -6.717 3.649 9.803 1.00 95.31 74 LEU A CA 1
ATOM 581 C C . LEU A 1 74 ? -7.937 4.359 10.391 1.00 95.31 74 LEU A C 1
ATOM 583 O O . LEU A 1 74 ? -8.083 4.443 11.608 1.00 95.31 74 LEU A O 1
ATOM 587 N N . THR A 1 75 ? -8.828 4.864 9.536 1.00 96.31 75 THR A N 1
ATOM 588 C CA . THR A 1 75 ? -10.067 5.512 9.982 1.00 96.31 75 THR A CA 1
ATOM 589 C C . THR A 1 75 ? -10.976 4.522 10.708 1.00 96.31 75 THR A C 1
ATOM 591 O O . THR A 1 75 ? -11.538 4.865 11.748 1.00 96.31 75 THR A O 1
ATOM 594 N N . ALA A 1 76 ? -11.096 3.292 10.200 1.00 94.94 76 ALA A N 1
ATOM 595 C CA . ALA A 1 76 ? -11.864 2.240 10.858 1.00 94.94 76 ALA A CA 1
ATOM 596 C C . ALA A 1 76 ? -11.260 1.858 12.221 1.00 94.94 76 ALA A C 1
ATOM 598 O O . ALA A 1 76 ? -11.992 1.736 13.201 1.00 94.94 76 ALA A O 1
ATOM 599 N N . TRP A 1 77 ? -9.929 1.763 12.316 1.00 92.69 77 TRP A N 1
ATOM 600 C CA . TRP A 1 77 ? -9.242 1.549 13.593 1.00 92.69 77 TRP A CA 1
ATOM 601 C C . TRP A 1 77 ? -9.474 2.671 14.594 1.00 92.69 77 TRP A C 1
ATOM 603 O O . TRP A 1 77 ? -9.814 2.398 15.740 1.00 92.69 77 TRP A O 1
ATOM 613 N N . ARG A 1 78 ? -9.351 3.930 14.166 1.00 93.50 78 ARG A N 1
ATOM 614 C CA . ARG A 1 78 ? -9.615 5.082 15.033 1.00 93.50 78 ARG A CA 1
ATOM 615 C C . ARG A 1 78 ? -11.021 5.025 15.624 1.00 93.50 78 ARG A C 1
ATOM 617 O O . ARG A 1 78 ? -11.171 5.164 16.828 1.00 93.50 78 ARG A O 1
ATOM 624 N N . ARG A 1 79 ? -12.037 4.757 14.797 1.00 94.06 79 ARG A N 1
ATOM 625 C CA . ARG A 1 79 ? -13.428 4.634 15.264 1.00 94.06 79 ARG A CA 1
ATOM 626 C C . ARG A 1 79 ? -13.600 3.519 16.300 1.00 94.06 79 ARG A C 1
ATOM 628 O O . ARG A 1 79 ? -14.370 3.692 17.238 1.00 94.06 79 ARG A O 1
ATOM 635 N N . LEU A 1 80 ? -12.886 2.400 16.137 1.00 91.94 80 LEU A N 1
ATOM 636 C CA . LEU A 1 80 ? -12.878 1.302 17.109 1.00 91.94 80 LEU A CA 1
ATOM 637 C C . LEU A 1 80 ? -12.215 1.692 18.432 1.00 91.94 80 LEU A C 1
ATOM 639 O O . LEU A 1 80 ? -12.739 1.347 19.486 1.00 91.94 80 LEU A O 1
ATOM 643 N N . ILE A 1 81 ? -11.098 2.414 18.381 1.00 90.31 81 ILE A N 1
ATOM 644 C CA . ILE A 1 81 ? -10.410 2.913 19.577 1.00 90.31 81 ILE A CA 1
ATOM 645 C C . ILE A 1 81 ? -11.298 3.925 20.310 1.00 90.31 81 ILE A C 1
ATOM 647 O O . ILE A 1 81 ? -11.497 3.795 21.514 1.00 90.31 81 ILE A O 1
ATOM 651 N N . ASP A 1 82 ? -11.897 4.873 19.584 1.00 91.88 82 ASP A N 1
ATOM 652 C CA . ASP A 1 82 ? -12.763 5.910 20.156 1.00 91.88 82 ASP A CA 1
ATOM 653 C C . ASP A 1 82 ? -13.956 5.286 20.914 1.00 91.88 82 ASP A C 1
ATOM 655 O O . ASP A 1 82 ? -14.253 5.671 22.045 1.00 91.88 82 ASP A O 1
ATOM 659 N N . ILE A 1 83 ? -14.626 4.281 20.331 1.00 92.56 83 ILE A N 1
ATOM 660 C CA . ILE A 1 83 ? -15.759 3.616 20.996 1.00 92.56 83 ILE A CA 1
ATOM 661 C C . ILE A 1 83 ? -15.323 2.671 22.126 1.00 92.56 83 ILE A C 1
ATOM 663 O O . ILE A 1 83 ? -16.055 2.514 23.102 1.00 92.56 83 ILE A O 1
ATOM 667 N N . ALA A 1 84 ? -14.136 2.063 22.025 1.00 88.94 84 ALA A N 1
ATOM 668 C CA . ALA A 1 84 ? -13.568 1.260 23.104 1.00 88.94 84 ALA A CA 1
ATOM 669 C C . ALA A 1 84 ? -13.216 2.133 24.318 1.00 88.94 84 ALA A C 1
ATOM 671 O O . ALA A 1 84 ? -13.494 1.737 25.447 1.00 88.94 84 ALA A O 1
ATOM 672 N N . GLY A 1 85 ? -12.705 3.349 24.095 1.00 90.50 85 GLY A N 1
ATOM 673 C CA . GLY A 1 85 ? -12.489 4.336 25.156 1.00 90.50 85 GLY A CA 1
ATOM 674 C C . GLY A 1 85 ? -13.785 4.671 25.900 1.00 90.50 85 GLY A C 1
ATOM 675 O O . GLY A 1 85 ? -13.831 4.595 27.126 1.00 90.50 85 GLY A O 1
ATOM 676 N N . LEU A 1 86 ? -14.882 4.909 25.170 1.00 92.88 86 LEU A N 1
ATOM 677 C CA . LEU A 1 86 ? -16.201 5.126 25.784 1.00 92.88 86 LEU A CA 1
ATOM 678 C C . LEU A 1 86 ? -16.665 3.931 26.629 1.00 92.88 86 LEU A C 1
ATOM 680 O O . LEU A 1 86 ? -17.269 4.131 27.681 1.00 92.88 86 LEU A O 1
ATOM 684 N N . GLN A 1 87 ? -16.378 2.702 26.186 1.00 91.44 87 GLN A N 1
ATOM 685 C CA . GLN A 1 87 ? -16.723 1.478 26.914 1.00 91.44 87 GLN A CA 1
ATOM 686 C C . GLN A 1 87 ? -15.954 1.335 28.238 1.00 91.44 87 GLN A C 1
ATOM 688 O O . GLN A 1 87 ? -16.475 0.736 29.181 1.00 91.44 87 GLN A O 1
ATOM 693 N N . GLN A 1 88 ? -14.727 1.858 28.311 1.00 90.50 88 GLN A N 1
ATOM 694 C CA . GLN A 1 88 ? -13.933 1.872 29.543 1.00 90.50 88 GLN A CA 1
ATOM 695 C C . GLN A 1 88 ? -14.462 2.905 30.548 1.00 90.50 88 GLN A C 1
ATOM 697 O O . GLN A 1 88 ? -14.464 2.645 31.749 1.00 90.50 88 GLN A O 1
ATOM 702 N N . GLU A 1 89 ? -14.942 4.055 30.067 1.00 93.56 89 GLU A N 1
ATOM 703 C CA . GLU A 1 89 ? -15.504 5.113 30.914 1.00 93.56 89 GLU A CA 1
ATOM 704 C C . GLU A 1 89 ? -16.902 4.765 31.442 1.00 93.56 89 GLU A C 1
ATOM 706 O O . GLU A 1 89 ? -17.248 5.108 32.576 1.00 93.56 89 GLU A O 1
ATOM 711 N N . ARG A 1 90 ? -17.724 4.088 30.629 1.00 95.44 90 ARG A N 1
ATOM 712 C CA . ARG A 1 90 ? -19.082 3.681 31.003 1.00 95.44 90 ARG A CA 1
ATOM 713 C C . ARG A 1 90 ? -19.597 2.489 30.189 1.00 95.44 90 ARG A C 1
ATOM 715 O O . ARG A 1 90 ? -19.154 2.255 29.068 1.00 95.44 90 ARG A O 1
ATOM 722 N N . PRO A 1 91 ? -20.629 1.779 30.680 1.00 95.69 91 PRO A N 1
ATOM 723 C CA . PRO A 1 91 ? -21.352 0.817 29.859 1.00 95.69 91 PRO A CA 1
ATOM 724 C C . PRO A 1 91 ? -21.919 1.473 28.587 1.00 95.69 91 PRO A C 1
ATOM 726 O O . PRO A 1 91 ? -22.506 2.560 28.637 1.00 95.69 91 PRO A O 1
ATOM 729 N N . LEU A 1 92 ? -21.749 0.798 27.447 1.00 95.31 92 LEU A N 1
ATOM 730 C CA . LEU A 1 92 ? -22.273 1.243 26.153 1.00 95.31 92 LEU A CA 1
ATOM 731 C C . LEU A 1 92 ? -23.797 1.086 26.081 1.00 95.31 92 LEU A C 1
ATOM 733 O O . LEU A 1 92 ? -24.338 0.072 26.539 1.00 95.31 92 LEU A O 1
ATOM 737 N N . THR A 1 93 ? -24.474 2.045 25.441 1.00 97.31 93 THR A N 1
ATOM 738 C CA . THR A 1 93 ? -25.898 1.910 25.088 1.00 97.31 93 THR A CA 1
ATOM 739 C C . THR A 1 93 ? -26.092 0.861 23.989 1.00 97.31 93 THR A C 1
ATOM 741 O O . THR A 1 93 ? -25.138 0.461 23.317 1.00 97.31 93 THR A O 1
ATOM 744 N N . GLU A 1 94 ? -27.326 0.405 23.764 1.00 96.94 94 GLU A N 1
ATOM 745 C CA . GLU A 1 94 ? -27.608 -0.550 22.682 1.00 96.94 94 GLU A CA 1
ATOM 746 C C . GLU A 1 94 ? -27.275 0.031 21.296 1.00 96.94 94 GLU A C 1
ATOM 748 O O . GLU A 1 94 ? -26.703 -0.670 20.458 1.00 96.94 94 GLU A O 1
ATOM 753 N N . GLU A 1 95 ? -27.510 1.330 21.059 1.00 96.62 95 GLU A N 1
ATOM 754 C CA . GLU A 1 95 ? -27.111 1.973 19.799 1.00 96.62 95 GLU A CA 1
ATOM 755 C C . GLU A 1 95 ? -25.586 2.046 19.635 1.00 96.62 95 GLU A C 1
ATOM 757 O O . GLU A 1 95 ? -25.065 2.016 18.519 1.00 96.62 95 GLU A O 1
ATOM 762 N N . GLU A 1 96 ? -24.843 2.179 20.732 1.00 95.94 96 GLU A N 1
ATOM 763 C CA . GLU A 1 96 ? -23.378 2.179 20.714 1.00 95.94 96 GLU A CA 1
ATOM 764 C C . GLU A 1 96 ? -22.819 0.778 20.482 1.00 95.94 96 GLU A C 1
ATOM 766 O O . GLU A 1 96 ? -21.908 0.619 19.674 1.00 95.94 96 GLU A O 1
ATOM 771 N N . LYS A 1 97 ? -23.406 -0.256 21.093 1.00 95.75 97 LYS A N 1
ATOM 772 C CA . LYS A 1 97 ? -23.047 -1.654 20.808 1.00 95.75 97 LYS A CA 1
ATOM 773 C C . LYS A 1 97 ? -23.280 -2.003 19.339 1.00 95.75 97 LYS A C 1
ATOM 775 O O . LYS A 1 97 ? -22.417 -2.616 18.711 1.00 95.75 97 LYS A O 1
ATOM 780 N N . ALA A 1 98 ? -24.404 -1.567 18.767 1.00 95.62 98 ALA A N 1
ATOM 781 C CA . ALA A 1 98 ? -24.678 -1.744 17.343 1.00 95.62 98 ALA A CA 1
ATOM 782 C C . ALA A 1 98 ? -23.630 -1.028 16.468 1.00 95.62 98 ALA A C 1
ATOM 784 O O . ALA A 1 98 ? -23.115 -1.614 15.513 1.00 95.62 98 ALA A O 1
ATOM 785 N N . ARG A 1 99 ? -23.247 0.208 16.825 1.00 94.12 99 ARG A N 1
ATOM 786 C CA . ARG A 1 99 ? -22.174 0.952 16.140 1.00 94.12 99 ARG A CA 1
ATOM 787 C C . ARG A 1 99 ? -20.812 0.268 16.256 1.00 94.12 99 ARG A C 1
ATOM 789 O O . ARG A 1 99 ? -20.103 0.195 15.257 1.00 94.12 99 ARG A O 1
ATOM 796 N N . LEU A 1 100 ? -20.467 -0.275 17.424 1.00 93.62 100 LEU A N 1
ATOM 797 C CA . LEU A 1 100 ? -19.231 -1.032 17.642 1.00 93.62 100 LEU A CA 1
ATOM 798 C C . LEU A 1 100 ? -19.146 -2.227 16.686 1.00 93.62 100 LEU A C 1
ATOM 800 O O . LEU A 1 100 ? -18.134 -2.398 16.009 1.00 93.62 100 LEU A O 1
ATOM 804 N N . LEU A 1 101 ? -20.217 -3.020 16.579 1.00 94.31 101 LEU A N 1
ATOM 805 C CA . LEU A 1 101 ? -20.274 -4.145 15.638 1.00 94.31 101 LEU A CA 1
ATOM 806 C C . LEU A 1 101 ? -20.117 -3.680 14.182 1.00 94.31 101 LEU A C 1
ATOM 808 O O . LEU A 1 101 ? -19.383 -4.308 13.416 1.00 94.31 101 LEU A O 1
ATOM 812 N N . GLY A 1 102 ? -20.738 -2.553 13.821 1.00 96.19 102 GLY A N 1
ATOM 813 C CA . GLY A 1 102 ? -20.555 -1.913 12.516 1.00 96.19 102 GLY A CA 1
ATOM 814 C C . GLY A 1 102 ? -19.097 -1.530 12.247 1.00 96.19 102 GLY A C 1
ATOM 815 O O . GLY A 1 102 ? -18.545 -1.892 11.213 1.00 96.19 102 GLY A O 1
ATOM 816 N N . PHE A 1 103 ? -18.422 -0.893 13.205 1.00 94.94 103 PHE A N 1
ATOM 817 C CA . PHE A 1 103 ? -17.010 -0.523 13.065 1.00 94.94 103 PHE A CA 1
ATOM 818 C C . PHE A 1 103 ? -16.079 -1.738 12.956 1.00 94.94 103 PHE A C 1
ATOM 820 O O . PHE A 1 103 ? -15.085 -1.685 12.230 1.00 94.94 103 PHE A O 1
ATOM 827 N N . VAL A 1 104 ? -16.401 -2.854 13.621 1.00 93.19 104 VAL A N 1
ATOM 828 C CA . VAL A 1 104 ? -15.655 -4.115 13.464 1.00 93.19 104 VAL A CA 1
ATOM 829 C C . VAL A 1 104 ? -15.793 -4.648 12.034 1.00 93.19 104 VAL A C 1
ATOM 831 O O . VAL A 1 104 ? -14.796 -5.074 11.440 1.00 93.19 104 VAL A O 1
ATOM 834 N N . ALA A 1 105 ? -17.003 -4.603 11.471 1.00 95.75 105 ALA A N 1
ATOM 835 C CA . ALA A 1 105 ? -17.259 -5.006 10.091 1.00 95.75 105 ALA A CA 1
ATOM 836 C C . ALA A 1 105 ? -16.532 -4.092 9.088 1.00 95.75 105 ALA A C 1
ATOM 838 O O . ALA A 1 105 ? -15.813 -4.599 8.224 1.00 95.75 105 ALA A O 1
ATOM 839 N N . ASP A 1 106 ? -16.626 -2.770 9.260 1.00 96.25 106 ASP A N 1
ATOM 840 C CA . ASP A 1 106 ? -15.937 -1.775 8.427 1.00 96.25 106 ASP A CA 1
ATOM 841 C C . ASP A 1 106 ? -14.419 -1.986 8.436 1.00 96.25 106 ASP A C 1
ATOM 843 O O . ASP A 1 106 ? -13.774 -1.993 7.385 1.00 96.25 106 ASP A O 1
ATOM 847 N N . ARG A 1 107 ? -13.835 -2.220 9.620 1.00 94.94 107 ARG A N 1
ATOM 848 C CA . ARG A 1 107 ? -12.406 -2.521 9.762 1.00 94.94 107 ARG A CA 1
ATOM 849 C C . ARG A 1 107 ? -12.033 -3.780 8.986 1.00 94.94 107 ARG A C 1
ATOM 851 O O . ARG A 1 107 ? -11.035 -3.770 8.271 1.00 94.94 107 ARG A O 1
ATOM 858 N N . ASN A 1 108 ? -12.801 -4.861 9.122 1.00 95.69 108 ASN A N 1
ATOM 859 C CA . ASN A 1 108 ? -12.530 -6.108 8.402 1.00 95.69 108 ASN A CA 1
ATOM 860 C C . ASN A 1 108 ? -12.597 -5.922 6.886 1.00 95.69 108 ASN A C 1
ATOM 862 O O . ASN A 1 108 ? -11.717 -6.406 6.176 1.00 95.69 108 ASN A O 1
ATOM 866 N N . ALA A 1 109 ? -13.602 -5.195 6.397 1.00 97.88 109 ALA A N 1
ATOM 867 C CA . ALA A 1 109 ? -13.737 -4.890 4.980 1.00 97.88 109 ALA A CA 1
ATOM 868 C C . ALA A 1 109 ? -12.544 -4.066 4.471 1.00 97.88 109 ALA A C 1
ATOM 870 O O . ALA A 1 109 ? -11.895 -4.458 3.503 1.00 97.88 109 ALA A O 1
ATOM 871 N N . ALA A 1 110 ? -12.191 -2.981 5.168 1.00 97.75 110 ALA A N 1
ATOM 872 C CA . ALA A 1 110 ? -11.053 -2.137 4.807 1.00 97.75 110 ALA A CA 1
ATOM 873 C C . ALA A 1 110 ? -9.720 -2.901 4.849 1.00 97.75 110 ALA A C 1
ATOM 875 O O . ALA A 1 110 ? -8.879 -2.726 3.965 1.00 97.75 110 ALA A O 1
ATOM 876 N N . ARG A 1 111 ? -9.542 -3.785 5.839 1.00 96.50 111 ARG A N 1
ATOM 877 C CA . ARG A 1 111 ? -8.374 -4.664 5.941 1.00 96.50 111 ARG A CA 1
ATOM 878 C C . ARG A 1 111 ? -8.283 -5.595 4.741 1.00 96.50 111 ARG A C 1
ATOM 880 O O . ARG A 1 111 ? -7.233 -5.662 4.120 1.00 96.50 111 ARG A O 1
ATOM 887 N N . ASN A 1 112 ? -9.366 -6.287 4.398 1.00 98.06 112 ASN A N 1
ATOM 888 C CA . ASN A 1 112 ? -9.377 -7.224 3.275 1.00 98.06 112 ASN A CA 1
ATOM 889 C C . ASN A 1 112 ? -9.031 -6.527 1.954 1.00 98.06 112 ASN A C 1
ATOM 891 O O . ASN A 1 112 ? -8.202 -7.036 1.204 1.00 98.06 112 ASN A O 1
ATOM 895 N N . THR A 1 113 ? -9.589 -5.338 1.712 1.00 98.38 113 THR A N 1
ATOM 896 C CA . THR A 1 113 ? -9.239 -4.512 0.547 1.00 98.38 113 THR A CA 1
ATOM 897 C C . THR A 1 113 ? -7.759 -4.135 0.546 1.00 98.38 113 THR A C 1
ATOM 899 O O . THR A 1 113 ? -7.094 -4.254 -0.481 1.00 98.38 113 THR A O 1
ATOM 902 N N . LEU A 1 114 ? -7.213 -3.725 1.696 1.00 97.94 114 LEU A N 1
ATOM 903 C CA . LEU A 1 114 ? -5.796 -3.388 1.802 1.00 97.94 114 LEU A CA 1
ATOM 904 C C . LEU A 1 114 ? -4.902 -4.606 1.525 1.00 97.94 114 LEU A C 1
ATOM 906 O O . LEU A 1 114 ? -3.912 -4.479 0.811 1.00 97.94 114 LEU A O 1
ATOM 910 N N . LEU A 1 115 ? -5.255 -5.781 2.053 1.00 97.50 115 LEU A N 1
ATOM 911 C CA . LEU A 1 115 ? -4.517 -7.025 1.823 1.00 97.50 115 LEU A CA 1
ATOM 912 C C . LEU A 1 115 ? -4.522 -7.432 0.343 1.00 97.50 115 LEU A C 1
ATOM 914 O O . LEU A 1 115 ? -3.469 -7.798 -0.177 1.00 97.50 115 LEU A O 1
ATOM 918 N N . ASP A 1 116 ? -5.669 -7.330 -0.337 1.00 98.31 116 ASP A N 1
ATOM 919 C CA . ASP A 1 116 ? -5.776 -7.590 -1.780 1.00 98.31 116 ASP A CA 1
ATOM 920 C C . ASP A 1 116 ? -4.866 -6.655 -2.588 1.00 98.31 116 ASP A C 1
ATOM 922 O O . ASP A 1 116 ? -4.072 -7.100 -3.420 1.00 98.31 116 ASP A O 1
ATOM 926 N N . LEU A 1 117 ? -4.915 -5.353 -2.292 1.00 98.25 117 LEU A N 1
ATOM 927 C CA . LEU A 1 117 ? -4.069 -4.363 -2.955 1.00 98.25 117 LEU A CA 1
ATOM 928 C C . LEU A 1 117 ? -2.580 -4.602 -2.679 1.00 98.25 117 LEU A C 1
ATOM 930 O O . LEU A 1 117 ? -1.770 -4.480 -3.595 1.00 98.25 117 LEU A O 1
ATOM 934 N N . CYS A 1 118 ? -2.208 -4.983 -1.455 1.00 97.50 118 CYS A N 1
ATOM 935 C CA . CYS A 1 118 ? -0.831 -5.346 -1.119 1.00 97.50 118 CYS A CA 1
ATOM 936 C C . CYS A 1 118 ? -0.355 -6.559 -1.930 1.00 97.50 118 CYS A C 1
ATOM 938 O O . CYS A 1 118 ? 0.759 -6.534 -2.450 1.00 97.50 118 CYS A O 1
ATOM 940 N N . ALA A 1 119 ? -1.194 -7.588 -2.085 1.00 97.38 119 ALA A N 1
ATOM 941 C CA . ALA A 1 119 ? -0.866 -8.770 -2.881 1.00 97.38 119 ALA A CA 1
ATOM 942 C C . ALA A 1 119 ? -0.690 -8.419 -4.367 1.00 97.38 119 ALA A C 1
ATOM 944 O O . ALA A 1 119 ? 0.299 -8.798 -4.990 1.00 97.38 119 ALA A O 1
ATOM 945 N N . ARG A 1 120 ? -1.605 -7.624 -4.932 1.00 97.25 120 ARG A N 1
ATOM 946 C CA . ARG A 1 120 ? -1.524 -7.162 -6.329 1.00 97.25 120 ARG A CA 1
ATOM 947 C C . ARG A 1 120 ? -0.351 -6.212 -6.566 1.00 97.25 120 ARG A C 1
ATOM 949 O O . ARG A 1 120 ? 0.233 -6.224 -7.648 1.00 97.25 120 ARG A O 1
ATOM 956 N N . GLY A 1 121 ? 0.006 -5.409 -5.566 1.00 95.62 121 GLY A N 1
ATOM 957 C CA . GLY A 1 121 ? 1.134 -4.482 -5.607 1.00 95.62 121 GLY A CA 1
ATOM 958 C C . GLY A 1 121 ? 2.476 -5.168 -5.864 1.00 95.62 121 GLY A C 1
ATOM 959 O O . GLY A 1 121 ? 3.330 -4.584 -6.529 1.00 95.62 121 GLY A O 1
ATOM 960 N N . GLN A 1 122 ? 2.634 -6.428 -5.446 1.00 95.31 122 GLN A N 1
ATOM 961 C CA . GLN A 1 122 ? 3.863 -7.204 -5.662 1.00 95.31 122 GLN A CA 1
ATOM 962 C C . GLN A 1 122 ? 4.236 -7.362 -7.145 1.00 95.31 122 GLN A C 1
ATOM 964 O O . GLN A 1 122 ? 5.399 -7.567 -7.468 1.00 95.31 122 GLN A O 1
ATOM 969 N N . LEU A 1 123 ? 3.271 -7.232 -8.064 1.00 94.31 123 LEU A N 1
ATOM 970 C CA . LEU A 1 123 ? 3.524 -7.291 -9.509 1.00 94.31 123 LEU A CA 1
ATOM 971 C C . LEU A 1 123 ? 4.194 -6.023 -10.061 1.00 94.31 123 LEU A C 1
ATOM 973 O O . LEU A 1 123 ? 4.776 -6.051 -11.146 1.00 94.31 123 LEU A O 1
ATOM 977 N N . TYR A 1 124 ? 4.078 -4.904 -9.347 1.00 93.88 124 TYR A N 1
ATOM 978 C CA . TYR A 1 124 ? 4.482 -3.585 -9.832 1.00 93.88 124 TYR A CA 1
ATOM 979 C C . TYR A 1 124 ? 5.713 -3.047 -9.112 1.00 93.88 124 TYR A C 1
ATOM 981 O O . TYR A 1 124 ? 6.531 -2.383 -9.749 1.00 93.88 124 TYR A O 1
ATOM 989 N N . PHE A 1 125 ? 5.842 -3.335 -7.819 1.00 95.38 125 PHE A N 1
ATOM 990 C CA . PHE A 1 125 ? 6.860 -2.749 -6.955 1.00 95.38 125 PHE A CA 1
ATOM 991 C C . PHE A 1 125 ? 8.140 -3.589 -6.876 1.00 95.38 125 PHE A C 1
ATOM 993 O O . PHE A 1 125 ? 8.175 -4.756 -7.262 1.00 95.38 125 PHE A O 1
ATOM 1000 N N . SER A 1 126 ? 9.214 -2.956 -6.415 1.00 95.75 126 SER A N 1
ATOM 1001 C CA . SER A 1 126 ? 10.516 -3.575 -6.198 1.00 95.75 126 SER A CA 1
ATOM 1002 C C . SER A 1 126 ? 10.506 -4.494 -4.977 1.00 95.75 126 SER A C 1
ATOM 1004 O O . SER A 1 126 ? 9.673 -4.354 -4.080 1.00 95.75 126 SER A O 1
ATOM 1006 N N . ASP A 1 127 ? 11.494 -5.388 -4.899 1.00 96.81 127 ASP A N 1
ATOM 1007 C CA . ASP A 1 127 ? 11.656 -6.303 -3.763 1.00 96.81 127 ASP A CA 1
ATOM 1008 C C . ASP A 1 127 ? 11.722 -5.547 -2.427 1.00 96.81 127 ASP A C 1
ATOM 1010 O O . ASP A 1 127 ? 11.057 -5.926 -1.473 1.00 96.81 127 ASP A O 1
ATOM 1014 N N . ALA A 1 128 ? 12.404 -4.398 -2.375 1.00 96.38 128 ALA A N 1
ATOM 1015 C CA . ALA A 1 128 ? 12.504 -3.592 -1.156 1.00 96.38 128 ALA A CA 1
ATOM 1016 C C . ALA A 1 128 ? 11.140 -3.059 -0.666 1.00 96.38 128 ALA A C 1
ATOM 1018 O O . ALA A 1 128 ? 10.874 -2.989 0.542 1.00 96.38 128 ALA A O 1
ATOM 1019 N N . ALA A 1 129 ? 10.263 -2.665 -1.594 1.00 96.69 129 ALA A N 1
ATOM 1020 C CA . ALA A 1 129 ? 8.900 -2.263 -1.267 1.00 96.69 129 ALA A CA 1
ATOM 1021 C C . ALA A 1 129 ? 8.053 -3.472 -0.844 1.00 96.69 129 ALA A C 1
ATOM 1023 O O . ALA A 1 129 ? 7.325 -3.384 0.148 1.00 96.69 129 ALA A O 1
ATOM 1024 N N . CYS A 1 130 ? 8.188 -4.602 -1.540 1.00 97.62 130 CYS A N 1
ATOM 1025 C CA . CYS A 1 130 ? 7.516 -5.860 -1.217 1.00 97.62 130 CYS A CA 1
ATOM 1026 C C . CYS A 1 130 ? 7.914 -6.403 0.164 1.00 97.62 130 CYS A C 1
ATOM 1028 O O . CYS A 1 130 ? 7.040 -6.823 0.925 1.00 97.62 130 CYS A O 1
ATOM 1030 N N . ASP A 1 131 ? 9.190 -6.319 0.534 1.00 98.25 131 ASP A N 1
ATOM 1031 C CA . ASP A 1 131 ? 9.697 -6.690 1.856 1.00 98.25 131 ASP A CA 1
ATOM 1032 C C . ASP A 1 131 ? 9.067 -5.807 2.935 1.00 98.25 131 ASP A C 1
ATOM 1034 O O . ASP A 1 131 ? 8.523 -6.300 3.920 1.00 98.25 131 ASP A O 1
ATOM 1038 N N . THR A 1 132 ? 9.031 -4.490 2.706 1.00 98.00 132 THR A N 1
ATOM 1039 C CA . THR A 1 132 ? 8.404 -3.538 3.638 1.00 98.00 132 THR A CA 1
ATOM 1040 C C . THR A 1 132 ? 6.902 -3.797 3.801 1.00 98.00 132 THR A C 1
ATOM 1042 O O . THR A 1 132 ? 6.372 -3.688 4.909 1.00 98.00 132 THR A O 1
ATOM 1045 N N . ILE A 1 133 ? 6.202 -4.137 2.711 1.00 97.62 133 ILE A N 1
ATOM 1046 C CA . ILE A 1 133 ? 4.795 -4.554 2.758 1.00 97.62 133 ILE A CA 1
ATOM 1047 C C . ILE A 1 133 ? 4.668 -5.838 3.579 1.00 97.62 133 ILE A C 1
ATOM 1049 O O . ILE A 1 133 ? 3.823 -5.899 4.465 1.00 97.62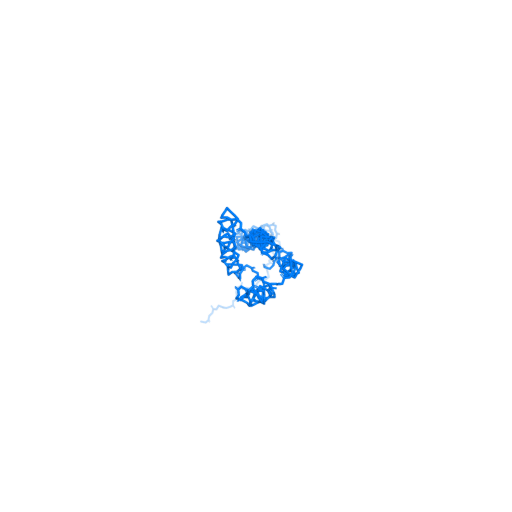 133 ILE A O 1
ATOM 1053 N N . THR A 1 134 ? 5.515 -6.835 3.337 1.00 98.12 134 THR A N 1
ATOM 1054 C CA . THR A 1 134 ? 5.482 -8.124 4.043 1.00 98.12 134 THR A CA 1
ATOM 1055 C C . THR A 1 134 ? 5.699 -7.950 5.546 1.00 98.12 134 THR A C 1
ATOM 1057 O O . THR A 1 134 ? 4.913 -8.466 6.339 1.00 98.12 134 THR A O 1
ATOM 1060 N N . GLU A 1 135 ? 6.679 -7.138 5.948 1.00 98.25 135 GLU A N 1
ATOM 1061 C CA . GLU A 1 135 ? 6.901 -6.785 7.354 1.00 98.25 135 GLU A CA 1
ATOM 1062 C C . GLU A 1 135 ? 5.655 -6.155 7.996 1.00 98.25 135 GLU A C 1
ATOM 1064 O O . GLU A 1 135 ? 5.284 -6.508 9.119 1.00 98.25 135 GLU A O 1
ATOM 1069 N N . PHE A 1 136 ? 4.986 -5.242 7.283 1.00 97.50 136 PHE A N 1
ATOM 1070 C CA . PHE A 1 136 ? 3.735 -4.647 7.748 1.00 97.50 136 PHE A CA 1
ATOM 1071 C C . PHE A 1 136 ? 2.620 -5.685 7.868 1.00 97.50 136 PHE A C 1
ATOM 1073 O O . PHE A 1 136 ? 1.902 -5.674 8.863 1.00 97.50 136 PHE A O 1
ATOM 1080 N N . LEU A 1 137 ? 2.466 -6.580 6.890 1.00 96.88 137 LEU A N 1
ATOM 1081 C CA . LEU A 1 137 ? 1.430 -7.616 6.909 1.00 96.88 137 LEU A CA 1
ATOM 1082 C C . LEU A 1 137 ? 1.601 -8.569 8.097 1.00 96.88 137 LEU A C 1
ATOM 1084 O O . LEU A 1 137 ? 0.617 -8.950 8.737 1.00 96.88 137 LEU A O 1
ATOM 1088 N N . ASP A 1 138 ? 2.841 -8.930 8.417 1.00 97.56 138 ASP A N 1
ATOM 1089 C CA . ASP A 1 138 ? 3.153 -9.762 9.575 1.00 97.56 138 ASP A CA 1
ATOM 1090 C C . ASP A 1 138 ? 2.929 -9.021 10.893 1.00 97.56 138 ASP A C 1
ATOM 1092 O O . ASP A 1 138 ? 2.407 -9.599 11.852 1.00 97.56 138 ASP A O 1
ATOM 1096 N N . TRP A 1 139 ? 3.290 -7.737 10.954 1.00 96.50 139 TRP A N 1
ATOM 1097 C CA . TRP A 1 139 ? 2.981 -6.891 12.103 1.00 96.50 139 TRP A CA 1
ATOM 1098 C C . TRP A 1 139 ? 1.463 -6.743 12.292 1.00 96.50 139 TRP A C 1
ATOM 1100 O O . TRP A 1 139 ? 0.965 -7.005 13.386 1.00 96.50 139 TRP A O 1
ATOM 1110 N N . ASP A 1 140 ? 0.710 -6.431 11.235 1.00 95.62 140 ASP A N 1
ATOM 1111 C CA . ASP A 1 140 ? -0.748 -6.266 11.252 1.00 95.62 140 ASP A CA 1
ATOM 1112 C C . ASP A 1 140 ? -1.454 -7.550 11.692 1.00 95.62 140 ASP A C 1
ATOM 1114 O O . ASP A 1 140 ? -2.357 -7.507 12.526 1.00 95.62 140 ASP A O 1
ATOM 1118 N N . ARG A 1 141 ? -1.0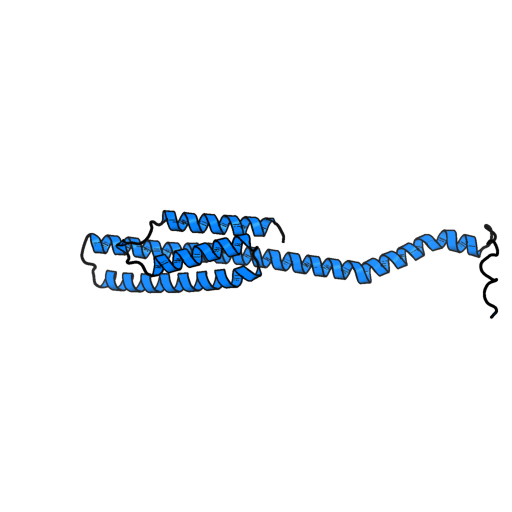02 -8.716 11.211 1.00 95.00 141 ARG A N 1
ATOM 1119 C CA . ARG A 1 141 ? -1.534 -10.017 11.641 1.00 95.00 141 ARG A CA 1
ATOM 1120 C C . ARG A 1 141 ? -1.403 -10.215 13.151 1.00 95.00 141 ARG A C 1
ATOM 1122 O O . ARG A 1 141 ? -2.325 -10.743 13.770 1.00 95.00 141 ARG A O 1
ATOM 1129 N N . LYS A 1 142 ? -0.287 -9.780 13.745 1.00 94.88 142 LYS A N 1
ATOM 1130 C CA . LYS A 1 142 ? -0.081 -9.836 15.200 1.00 94.88 142 LYS A CA 1
ATOM 1131 C C . LYS A 1 142 ? -1.008 -8.869 15.932 1.00 94.88 142 LYS A C 1
ATOM 1133 O O . LYS A 1 142 ? -1.518 -9.240 16.981 1.00 94.88 142 LYS A O 1
ATOM 1138 N N . GLN A 1 143 ? -1.257 -7.672 15.390 1.00 91.19 143 GLN A N 1
ATOM 1139 C CA . GLN A 1 143 ? -2.171 -6.700 16.009 1.00 91.19 143 GLN A CA 1
ATOM 1140 C C . GLN A 1 143 ? -3.640 -7.121 15.903 1.00 91.19 143 GLN A C 1
ATOM 1142 O O . GLN A 1 143 ? -4.392 -6.965 16.857 1.00 91.19 143 GLN A O 1
ATOM 1147 N N . ALA A 1 144 ? -4.052 -7.705 14.776 1.00 86.94 144 ALA A N 1
ATOM 1148 C CA . ALA A 1 144 ? -5.434 -8.122 14.538 1.00 86.94 144 ALA A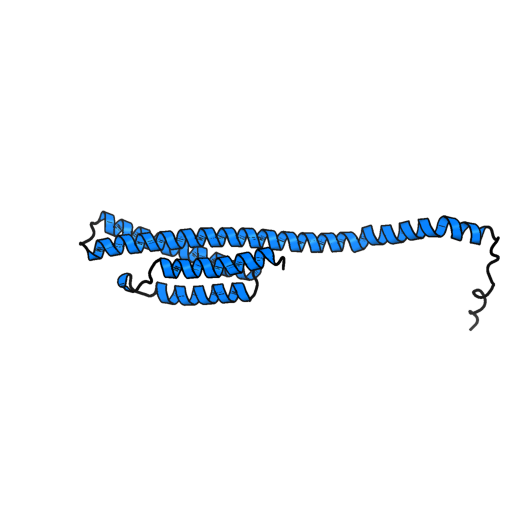 CA 1
ATOM 1149 C C . ALA A 1 144 ? -5.929 -9.198 15.525 1.00 86.94 144 ALA A C 1
ATOM 1151 O O . ALA A 1 144 ? -7.135 -9.332 15.724 1.00 86.94 144 ALA A O 1
ATOM 1152 N N . ALA A 1 145 ? -5.010 -9.952 16.135 1.00 87.06 145 ALA A N 1
ATOM 1153 C CA . ALA A 1 145 ? -5.308 -10.962 17.149 1.00 87.06 145 ALA A CA 1
ATOM 1154 C C . ALA A 1 145 ? -5.379 -10.402 18.583 1.00 87.06 145 ALA A C 1
ATOM 1156 O O . ALA A 1 145 ? -5.761 -11.129 19.500 1.00 87.06 145 ALA A O 1
ATOM 1157 N N . LYS A 1 146 ? -4.988 -9.141 18.799 1.00 88.31 146 LYS A N 1
ATOM 1158 C CA . LYS A 1 146 ? -4.972 -8.528 20.129 1.00 88.31 146 LYS A CA 1
ATOM 1159 C C . LYS A 1 146 ? -6.359 -8.070 20.569 1.00 88.31 146 LYS A C 1
ATOM 1161 O O . LYS A 1 146 ? -7.252 -7.828 19.754 1.00 88.31 146 LYS A O 1
ATOM 1166 N N . ARG A 1 147 ? -6.523 -7.920 21.886 1.00 84.88 147 ARG A N 1
ATOM 1167 C CA . ARG A 1 147 ? -7.688 -7.250 22.477 1.00 84.88 147 ARG A CA 1
ATOM 1168 C C . ARG A 1 147 ? -7.616 -5.753 22.189 1.00 84.88 147 ARG A C 1
ATOM 1170 O O . ARG A 1 147 ? -6.527 -5.227 21.989 1.00 84.88 147 ARG A O 1
ATOM 1177 N N . LEU A 1 148 ? -8.769 -5.079 22.210 1.00 79.75 148 LEU A N 1
ATOM 1178 C CA . LEU A 1 148 ? -8.864 -3.630 21.976 1.00 79.75 148 LEU A CA 1
ATOM 1179 C C . LEU A 1 148 ? -7.932 -2.826 22.897 1.00 79.75 148 LEU A C 1
ATOM 1181 O O . LEU A 1 148 ? -7.295 -1.891 22.429 1.00 79.75 148 LEU A O 1
ATOM 1185 N N . ASP A 1 149 ? -7.797 -3.244 24.157 1.00 81.12 149 ASP A N 1
ATOM 1186 C CA . ASP A 1 149 ? -6.958 -2.573 25.162 1.00 81.12 149 ASP A CA 1
ATOM 1187 C C . ASP A 1 149 ? -5.445 -2.737 24.907 1.00 81.12 149 ASP A C 1
ATOM 1189 O O . ASP A 1 149 ? -4.647 -1.936 25.383 1.00 81.12 149 ASP A O 1
ATOM 1193 N N . ASP A 1 150 ? -5.047 -3.757 24.139 1.00 85.88 150 ASP A N 1
ATOM 1194 C CA . ASP A 1 150 ? -3.647 -4.080 23.826 1.00 85.88 150 ASP A CA 1
ATOM 1195 C C . ASP A 1 150 ? -3.223 -3.573 22.432 1.00 85.88 150 ASP A C 1
ATOM 1197 O O . ASP A 1 150 ? -2.133 -3.899 21.933 1.00 85.88 150 ASP A O 1
ATOM 1201 N N . LEU A 1 151 ? -4.107 -2.835 21.752 1.00 84.12 151 LEU A N 1
ATOM 1202 C CA . LEU A 1 151 ? -3.837 -2.308 20.422 1.00 84.12 151 LEU A CA 1
ATOM 1203 C C . LEU A 1 151 ? -2.792 -1.192 20.473 1.00 84.12 151 LEU A C 1
ATOM 1205 O O . LEU A 1 151 ? -2.765 -0.395 21.410 1.00 84.12 151 LEU A O 1
ATOM 1209 N N . PRO A 1 152 ? -1.939 -1.106 19.444 1.00 87.00 152 PRO A N 1
ATOM 1210 C CA . PRO A 1 152 ? -0.979 -0.026 19.352 1.00 87.00 152 PRO A CA 1
ATOM 1211 C C . PRO A 1 152 ? -1.682 1.302 19.069 1.00 87.00 152 PRO A C 1
ATOM 1213 O O . PRO A 1 152 ? -2.731 1.345 18.416 1.00 87.00 152 PRO A O 1
ATOM 1216 N N . ASP A 1 153 ? -1.056 2.388 19.518 1.00 89.25 153 ASP A N 1
ATOM 1217 C CA . ASP A 1 153 ? -1.521 3.744 19.247 1.00 89.25 153 ASP A CA 1
ATOM 1218 C C . ASP A 1 153 ? -1.555 4.040 17.736 1.00 89.25 153 ASP A C 1
ATOM 1220 O O . ASP A 1 153 ? -0.780 3.497 16.940 1.00 89.25 153 ASP A O 1
ATOM 1224 N N . LEU A 1 154 ? -2.444 4.950 17.331 1.00 90.06 154 LEU A N 1
ATOM 1225 C CA . LEU A 1 154 ? -2.615 5.388 15.947 1.00 90.06 154 LEU A CA 1
ATOM 1226 C C . LEU A 1 154 ? -1.320 5.927 15.330 1.00 90.06 154 LEU A C 1
ATOM 1228 O O . LEU A 1 154 ? -1.138 5.819 14.114 1.00 90.06 154 LEU A O 1
ATOM 1232 N N . GLU A 1 155 ? -0.408 6.485 16.129 1.00 92.75 155 GLU A N 1
ATOM 1233 C CA . GLU A 1 155 ? 0.889 6.929 15.622 1.00 92.75 155 GLU A CA 1
ATOM 1234 C C . GLU A 1 155 ? 1.763 5.769 15.125 1.00 92.75 155 GLU A C 1
ATOM 1236 O O . GLU A 1 155 ? 2.424 5.917 14.095 1.00 92.75 155 GLU A O 1
ATOM 1241 N N . GLU A 1 156 ? 1.713 4.586 15.747 1.00 93.19 156 GLU A N 1
ATOM 1242 C CA . GLU A 1 156 ? 2.463 3.415 15.264 1.00 93.19 156 GLU A CA 1
ATOM 1243 C C . GLU A 1 156 ? 1.955 2.974 13.885 1.00 93.19 156 GLU A C 1
ATOM 1245 O O . GLU A 1 156 ? 2.732 2.715 12.960 1.00 93.19 156 GLU A O 1
ATOM 1250 N N . TRP A 1 157 ? 0.638 3.000 13.688 1.00 92.69 157 TRP A N 1
ATOM 1251 C CA . TRP A 1 157 ? 0.046 2.729 12.384 1.00 92.69 157 TRP A CA 1
ATOM 1252 C C . TRP A 1 157 ? 0.454 3.762 11.319 1.00 92.69 157 TRP A C 1
ATOM 1254 O O . TRP A 1 157 ? 0.721 3.415 10.163 1.00 92.69 157 TRP A O 1
ATOM 1264 N N . ARG A 1 158 ? 0.544 5.044 11.694 1.00 94.00 158 ARG A N 1
ATOM 1265 C CA . ARG A 1 158 ? 1.017 6.117 10.802 1.00 94.00 158 ARG A CA 1
ATOM 1266 C C . ARG A 1 158 ? 2.489 5.960 10.442 1.00 94.00 158 ARG A C 1
ATOM 1268 O O . ARG A 1 158 ? 2.872 6.316 9.325 1.00 94.00 158 ARG A O 1
ATOM 1275 N N . VAL A 1 159 ? 3.318 5.436 11.346 1.00 96.62 159 VAL A N 1
ATOM 1276 C CA . VAL A 1 159 ? 4.719 5.098 11.047 1.00 96.62 159 VAL A CA 1
ATOM 1277 C C . VAL A 1 159 ? 4.775 4.058 9.931 1.00 96.62 159 VAL A C 1
ATOM 1279 O O . VAL A 1 159 ? 5.490 4.274 8.949 1.00 96.62 159 VAL A O 1
ATOM 1282 N N . TRP A 1 160 ? 3.966 2.999 10.011 1.00 96.50 160 TRP A N 1
ATOM 1283 C CA . TRP A 1 160 ? 3.871 1.993 8.950 1.00 96.50 160 TRP A CA 1
ATOM 1284 C C . TRP A 1 160 ? 3.391 2.570 7.622 1.00 96.50 160 TRP A C 1
ATOM 1286 O O . TRP A 1 160 ? 4.045 2.368 6.596 1.00 96.50 160 TRP A O 1
ATOM 1296 N N . GLN A 1 161 ? 2.318 3.365 7.640 1.00 96.25 161 GLN A N 1
ATOM 1297 C CA . GLN A 1 161 ? 1.821 4.039 6.441 1.00 96.25 161 GLN A CA 1
ATOM 1298 C C . GLN A 1 161 ? 2.925 4.890 5.793 1.00 96.25 161 GLN A C 1
ATOM 1300 O O . GLN A 1 161 ? 3.187 4.772 4.597 1.00 96.25 161 GLN A O 1
ATOM 1305 N N . LYS A 1 162 ? 3.627 5.721 6.576 1.00 97.12 162 LYS A N 1
ATOM 1306 C CA . LYS A 1 162 ? 4.733 6.555 6.079 1.00 97.12 162 LYS A CA 1
ATOM 1307 C C . LYS A 1 162 ? 5.886 5.713 5.528 1.00 97.12 162 LYS A C 1
ATOM 1309 O O . LYS A 1 162 ? 6.450 6.090 4.500 1.00 97.12 162 LYS A O 1
ATOM 1314 N N . LYS A 1 163 ? 6.240 4.607 6.194 1.00 97.62 163 LYS A N 1
ATOM 1315 C CA . LYS A 1 163 ? 7.313 3.693 5.772 1.00 97.62 163 LYS A CA 1
ATOM 1316 C C . LYS A 1 163 ? 7.000 3.084 4.405 1.00 97.62 163 LYS A C 1
ATOM 1318 O O . LYS A 1 163 ? 7.811 3.225 3.494 1.00 97.62 163 LYS A O 1
ATOM 1323 N N . ILE A 1 164 ? 5.807 2.511 4.234 1.00 96.75 164 ILE A N 1
ATOM 1324 C CA . ILE A 1 164 ? 5.374 1.908 2.965 1.00 96.75 164 ILE A CA 1
ATOM 1325 C C . ILE A 1 164 ? 5.284 2.974 1.874 1.00 96.75 164 ILE A C 1
ATOM 1327 O O . ILE A 1 164 ? 5.917 2.839 0.832 1.00 96.75 164 ILE A O 1
ATOM 1331 N N . MET A 1 165 ? 4.580 4.084 2.125 1.00 96.75 165 MET A N 1
ATOM 1332 C CA . MET A 1 165 ? 4.411 5.147 1.126 1.00 96.75 165 MET A CA 1
ATOM 1333 C C . MET A 1 165 ? 5.742 5.746 0.663 1.00 96.75 165 MET A C 1
ATOM 1335 O O . MET A 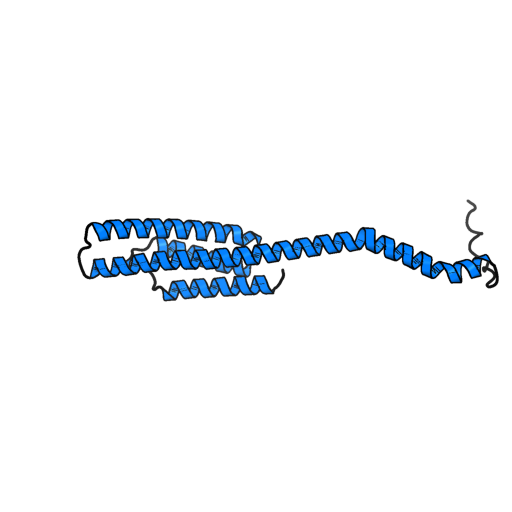1 165 ? 5.850 6.196 -0.477 1.00 96.75 165 MET A O 1
ATOM 1339 N N . ARG A 1 166 ? 6.767 5.769 1.522 1.00 97.06 166 ARG A N 1
ATOM 1340 C CA . ARG A 1 166 ? 8.114 6.194 1.131 1.00 97.06 166 ARG A CA 1
ATOM 1341 C C . ARG A 1 166 ? 8.725 5.246 0.100 1.00 97.06 166 ARG A C 1
ATOM 1343 O O . ARG A 1 166 ? 9.272 5.743 -0.879 1.00 97.06 166 ARG A O 1
ATOM 1350 N N . GLN A 1 167 ? 8.607 3.934 0.303 1.00 96.56 167 GLN A N 1
ATOM 1351 C CA . GLN A 1 167 ? 9.131 2.940 -0.638 1.00 96.56 167 GLN A CA 1
ATOM 1352 C C . GLN A 1 167 ? 8.369 2.960 -1.963 1.00 96.56 167 GLN A C 1
ATOM 1354 O O . GLN A 1 167 ? 8.988 3.072 -3.014 1.00 96.56 167 GLN A O 1
ATOM 1359 N N . LEU A 1 168 ? 7.034 3.006 -1.924 1.00 95.00 168 LEU A N 1
ATOM 1360 C CA . LEU A 1 168 ? 6.223 3.080 -3.148 1.00 95.00 168 LEU A CA 1
ATOM 1361 C C . LEU A 1 168 ? 6.536 4.337 -3.977 1.00 95.00 168 LEU A C 1
ATOM 1363 O O . LEU A 1 168 ? 6.645 4.284 -5.199 1.00 95.00 168 LEU A O 1
ATOM 1367 N N . LYS A 1 169 ? 6.750 5.484 -3.315 1.00 94.06 169 LYS A N 1
ATOM 1368 C CA . LYS A 1 169 ? 7.174 6.723 -3.991 1.00 94.06 169 LYS A CA 1
ATOM 1369 C C . LYS A 1 169 ? 8.584 6.629 -4.568 1.00 94.06 169 LYS A C 1
ATOM 1371 O O . LYS A 1 169 ? 8.848 7.263 -5.589 1.00 94.06 169 LYS A O 1
ATOM 1376 N N . ALA A 1 170 ? 9.493 5.915 -3.908 1.00 94.00 170 ALA A N 1
ATOM 1377 C CA . ALA A 1 170 ? 10.834 5.685 -4.431 1.00 94.00 170 ALA A CA 1
ATOM 1378 C C . ALA A 1 170 ? 10.771 4.836 -5.709 1.00 94.00 170 ALA A C 1
ATOM 1380 O O . ALA A 1 170 ? 11.358 5.226 -6.718 1.00 94.00 170 ALA A O 1
ATOM 1381 N N . ASP A 1 171 ? 9.968 3.772 -5.704 1.00 92.69 171 ASP A N 1
ATOM 1382 C CA . ASP A 1 171 ? 9.742 2.923 -6.874 1.00 92.69 171 ASP A CA 1
ATOM 1383 C C . ASP A 1 171 ? 9.133 3.705 -8.037 1.00 92.69 171 ASP A C 1
ATOM 1385 O O . ASP A 1 171 ? 9.691 3.698 -9.136 1.00 92.69 171 ASP A O 1
ATOM 1389 N N . ALA A 1 172 ? 8.070 4.475 -7.780 1.00 89.44 172 ALA A N 1
ATOM 1390 C CA . ALA A 1 172 ? 7.411 5.298 -8.795 1.00 89.44 172 ALA A CA 1
ATOM 1391 C C . ALA A 1 172 ? 8.360 6.320 -9.452 1.00 89.44 172 ALA A C 1
ATOM 1393 O O . ALA A 1 172 ? 8.203 6.651 -10.626 1.00 89.44 172 ALA A O 1
ATOM 1394 N N . ARG A 1 173 ? 9.364 6.817 -8.715 1.00 87.94 173 ARG A N 1
ATOM 1395 C CA . ARG A 1 173 ? 10.396 7.728 -9.246 1.00 87.94 173 ARG A CA 1
ATOM 1396 C C . ARG A 1 173 ? 11.517 7.005 -9.980 1.00 87.94 173 ARG A C 1
ATOM 1398 O O . ARG A 1 173 ? 12.150 7.604 -10.842 1.00 87.94 173 ARG A O 1
ATOM 1405 N N . SER A 1 174 ? 11.793 5.758 -9.611 1.00 85.50 174 SER A N 1
ATOM 1406 C CA . SER A 1 174 ? 12.910 4.990 -10.161 1.00 85.50 174 SER A CA 1
ATOM 1407 C C . SER A 1 174 ? 12.685 4.534 -11.605 1.00 85.50 174 SER A C 1
ATOM 1409 O O . SER A 1 174 ? 13.653 4.175 -12.270 1.00 85.50 174 SER A O 1
ATOM 1411 N N . GLY A 1 175 ? 11.439 4.575 -12.098 1.00 68.69 175 GLY A N 1
ATOM 1412 C CA . GLY A 1 175 ? 11.101 4.263 -13.490 1.00 68.69 175 GLY A CA 1
ATOM 1413 C C . GLY A 1 175 ? 11.475 2.842 -13.929 1.00 68.69 175 GLY A C 1
ATOM 1414 O O . GLY A 1 175 ? 11.645 2.619 -15.128 1.00 68.69 175 GLY A O 1
ATOM 1415 N N . ARG A 1 176 ? 11.653 1.918 -12.975 1.00 56.97 176 ARG A N 1
ATOM 1416 C CA . ARG A 1 176 ? 11.909 0.495 -13.239 1.00 56.97 176 ARG A CA 1
ATOM 1417 C C . ARG A 1 176 ? 10.632 -0.257 -13.609 1.00 56.97 176 ARG A C 1
ATOM 1419 O O . ARG A 1 176 ? 9.547 0.123 -13.116 1.00 56.97 176 ARG A O 1
#

Secondary structure (DSSP, 8-state):
-----SS-SPPPTTSHHHHHHHHHHHHHHHHHHHHHIIIIIHHHHHHHHHHHHHHHHHHHHHHHHHHHHHHHHHHHHHHHHHHHHHHHHSPPPHHHHHHHHHHHHHHHHHHHHHHHHHHHHTTTS-HHHHHHHHHHHHHHHHHHTS-GGGPPPHHHHHHHHHHHHHHHHHHHHHT-

Sequence (176 aa):
MLLPLILDAPLDPDSPLSLMIRHWGPPLISILVGGLFASVLFPRWQESWTRTRARSQHGLEMTENLASSFSAYLTAWRRLIDIAGLQQERPLTEEEKARLLGFVADRNAARNTLLDLCARGQLYFSDAACDTITEFLDWDRKQAAKRLDDLPDLEEWRVWQKKIMRQLKADARSGR